Protein AF-A0A2X5NW71-F1 (afdb_monomer_lite)

Secondary structure (DSSP, 8-state):
-HHHHHHHHHHHTTGGGTS---EEESSSSPPB-SSSGGGGGGT--SGGGB-SPTTSSPPSSSSEEE---

Structure (mmCIF, N/CA/C/O backbone):
data_AF-A0A2X5NW71-F1
#
_entry.id   AF-A0A2X5NW71-F1
#
loop_
_atom_site.group_PDB
_atom_site.id
_atom_site.type_symbol
_atom_site.label_atom_id
_atom_site.label_alt_id
_atom_site.label_comp_id
_atom_site.label_asym_id
_atom_site.label_entity_id
_atom_site.label_seq_id
_atom_site.pdbx_PDB_ins_code
_atom_site.Cartn_x
_atom_site.Cartn_y
_atom_site.Cartn_z
_atom_site.occupancy
_atom_site.B_iso_or_equiv
_atom_site.auth_seq_id
_atom_site.auth_comp_id
_atom_site.auth_asym_id
_atom_site.auth_atom_id
_atom_site.pdbx_PDB_model_num
ATOM 1 N N . MET A 1 1 ? 5.760 0.544 1.425 1.00 81.56 1 MET A N 1
ATOM 2 C CA . MET A 1 1 ? 4.968 1.801 1.476 1.00 81.56 1 MET A CA 1
ATOM 3 C C . MET A 1 1 ? 4.422 1.993 2.887 1.00 81.56 1 MET A C 1
ATOM 5 O O . MET A 1 1 ? 3.933 1.024 3.446 1.00 81.56 1 MET A O 1
ATOM 9 N N . VAL A 1 2 ? 4.508 3.199 3.465 1.00 89.69 2 VAL A N 1
ATOM 10 C CA . VAL A 1 2 ? 4.224 3.443 4.902 1.00 89.69 2 VAL A CA 1
ATOM 11 C C . VAL A 1 2 ? 2.763 3.178 5.290 1.00 89.69 2 VAL A C 1
ATOM 13 O O . VAL A 1 2 ? 2.515 2.555 6.316 1.00 89.69 2 VAL A O 1
ATOM 16 N N . SER A 1 3 ? 1.797 3.616 4.478 1.00 89.81 3 SER A N 1
ATOM 17 C CA . SER A 1 3 ? 0.367 3.429 4.772 1.00 89.81 3 SER A CA 1
ATOM 18 C C . SER A 1 3 ? -0.052 1.960 4.752 1.00 89.81 3 SER A C 1
ATOM 20 O O . SER A 1 3 ? -0.759 1.521 5.650 1.00 89.81 3 SER A O 1
ATOM 22 N N . HIS A 1 4 ? 0.409 1.191 3.761 1.00 91.19 4 HIS A N 1
ATOM 23 C CA . HIS A 1 4 ? 0.119 -0.240 3.682 1.00 91.19 4 HIS A CA 1
ATOM 24 C C . HIS A 1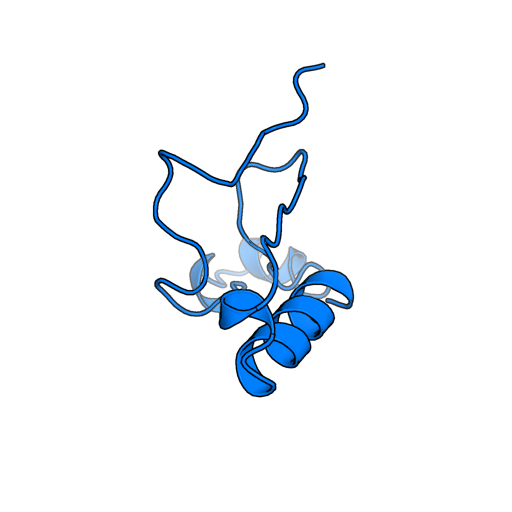 4 ? 0.704 -0.997 4.875 1.00 91.19 4 HIS A C 1
ATOM 26 O O . HIS A 1 4 ? -0.028 -1.708 5.550 1.00 91.19 4 HIS A O 1
ATOM 32 N N . TYR A 1 5 ? 1.968 -0.719 5.214 1.00 93.12 5 TYR A N 1
ATOM 33 C CA . TYR A 1 5 ? 2.609 -1.292 6.397 1.00 93.12 5 TYR A CA 1
ATOM 34 C C . TYR A 1 5 ? 1.831 -0.984 7.679 1.00 93.12 5 TYR A C 1
ATOM 36 O O . TYR A 1 5 ? 1.623 -1.849 8.521 1.00 93.12 5 TYR A O 1
ATOM 44 N N . PHE A 1 6 ? 1.318 0.239 7.822 1.00 93.75 6 PHE A N 1
ATOM 45 C 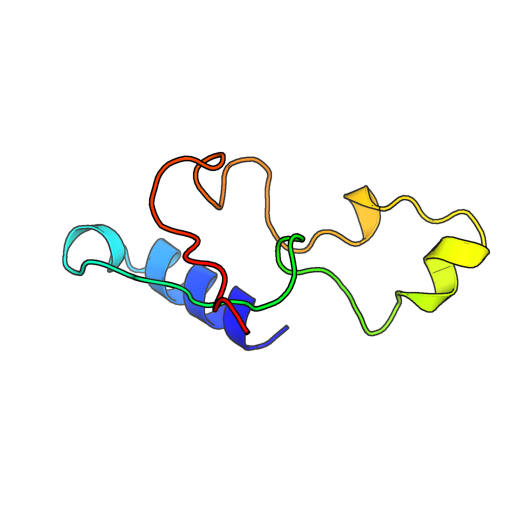CA . PHE A 1 6 ? 0.466 0.573 8.958 1.00 93.75 6 PHE A CA 1
ATOM 46 C C . PHE A 1 6 ? -0.810 -0.286 9.013 1.00 93.75 6 PHE A C 1
ATOM 48 O O . PHE A 1 6 ? -1.175 -0.746 10.092 1.00 93.75 6 PHE A O 1
ATOM 55 N N . LEU A 1 7 ? -1.463 -0.553 7.878 1.00 92.75 7 LEU A N 1
ATOM 56 C CA . LEU A 1 7 ? -2.636 -1.435 7.826 1.00 92.75 7 LEU A CA 1
ATOM 57 C C . LEU A 1 7 ? -2.289 -2.887 8.175 1.00 92.75 7 LEU A C 1
ATOM 59 O O . LEU A 1 7 ? -3.035 -3.504 8.935 1.00 92.75 7 LEU A O 1
ATOM 63 N N . GLU A 1 8 ? -1.156 -3.408 7.694 1.00 93.31 8 GLU A N 1
ATOM 64 C CA . GLU A 1 8 ? -0.647 -4.735 8.078 1.00 93.31 8 GLU A CA 1
ATOM 65 C C . GLU A 1 8 ? -0.484 -4.815 9.600 1.00 93.31 8 GLU A C 1
ATOM 67 O O . GLU A 1 8 ? -1.024 -5.706 10.252 1.00 93.31 8 GLU A O 1
ATOM 72 N N . GLN A 1 9 ? 0.126 -3.793 10.201 1.00 95.56 9 GLN A N 1
ATOM 73 C CA . GLN A 1 9 ? 0.285 -3.693 11.647 1.00 95.56 9 GLN A CA 1
ATOM 74 C C . GLN A 1 9 ? -1.048 -3.637 12.424 1.00 95.56 9 GLN A C 1
ATOM 76 O O . GLN A 1 9 ? -1.107 -4.129 13.558 1.00 95.56 9 GLN A O 1
ATOM 81 N N . LEU A 1 10 ? -2.111 -3.039 11.871 1.00 94.25 10 LEU A N 1
ATOM 82 C CA . LEU A 1 10 ? -3.453 -3.060 12.476 1.00 94.25 10 LEU A CA 1
ATOM 83 C C . LEU A 1 10 ? -4.105 -4.446 12.353 1.00 94.25 10 LEU A C 1
ATOM 85 O O . LEU A 1 10 ? -4.774 -4.899 13.289 1.00 94.25 10 LEU A O 1
ATOM 89 N N . ALA A 1 11 ? -3.909 -5.120 11.217 1.00 91.00 11 ALA A N 1
ATOM 90 C CA . ALA A 1 11 ? -4.414 -6.464 10.963 1.00 91.00 11 ALA A CA 1
ATOM 91 C C . ALA A 1 11 ? -3.758 -7.499 11.893 1.00 91.00 11 ALA A C 1
ATOM 93 O O . ALA A 1 11 ? -4.465 -8.234 12.585 1.00 91.00 11 ALA A O 1
ATOM 94 N N . GLU A 1 12 ? -2.427 -7.473 11.997 1.00 94.75 12 GLU A N 1
ATOM 95 C CA . GLU A 1 12 ? -1.618 -8.335 12.871 1.00 94.75 12 GLU A C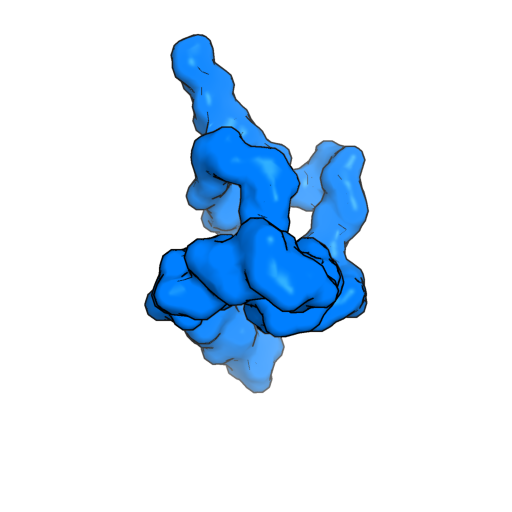A 1
ATOM 96 C C . GLU A 1 12 ? -1.970 -8.210 14.356 1.00 94.75 12 GLU A C 1
ATOM 98 O O . GLU A 1 12 ? -1.819 -9.170 15.107 1.00 94.75 12 GLU A O 1
ATOM 103 N N . ARG A 1 13 ? -2.437 -7.034 14.789 1.00 96.44 13 ARG A N 1
ATOM 104 C CA . ARG A 1 13 ? -2.883 -6.765 16.168 1.00 96.44 13 ARG A CA 1
ATOM 105 C C . ARG A 1 13 ? -4.383 -6.989 16.372 1.00 96.44 13 ARG A C 1
ATOM 107 O O . ARG A 1 13 ? -4.914 -6.624 17.418 1.00 96.44 13 ARG A O 1
ATOM 114 N N . GLN A 1 14 ? -5.077 -7.510 15.358 1.00 94.94 14 GLN A N 1
ATOM 115 C CA . GLN A 1 14 ? -6.526 -7.736 15.351 1.00 94.94 14 GLN A CA 1
ATOM 116 C C . GLN A 1 14 ? -7.346 -6.470 15.665 1.00 94.94 14 GLN A C 1
ATOM 118 O O . GLN A 1 14 ? -8.486 -6.543 16.111 1.00 94.94 14 GLN A O 1
ATOM 123 N N . LEU A 1 15 ? -6.809 -5.275 15.398 1.00 94.44 15 LEU A N 1
ATOM 124 C CA . LEU A 1 15 ? -7.512 -4.022 15.695 1.00 94.44 15 LEU A CA 1
ATOM 125 C C . LEU A 1 15 ? -8.709 -3.800 14.764 1.00 94.44 15 LEU A C 1
ATOM 127 O O . LEU A 1 15 ? -9.679 -3.159 15.156 1.00 94.44 15 LEU A O 1
ATOM 131 N N . HIS A 1 16 ? -8.690 -4.401 13.575 1.00 89.50 16 HIS A N 1
ATOM 132 C CA . HIS A 1 16 ? -9.819 -4.424 12.642 1.00 89.50 16 HIS A CA 1
ATOM 133 C C . HIS A 1 16 ? -11.066 -5.144 13.193 1.00 89.50 16 HIS A C 1
ATOM 135 O O . HIS A 1 16 ? -12.155 -4.950 12.662 1.00 89.50 16 HIS A O 1
ATOM 141 N N . THR A 1 17 ? -10.942 -5.963 14.249 1.00 92.69 17 THR A N 1
ATOM 142 C CA . THR A 1 17 ? -12.101 -6.593 14.909 1.00 92.69 17 THR A CA 1
ATOM 143 C C . THR A 1 17 ? -12.726 -5.694 15.976 1.00 92.69 17 THR A C 1
ATOM 145 O O . THR A 1 17 ? -13.832 -5.963 16.434 1.00 92.69 17 THR A O 1
ATOM 148 N N . GLN A 1 18 ? -12.002 -4.662 16.415 1.00 95.88 18 GLN A N 1
ATOM 149 C CA . GLN A 1 18 ? -12.425 -3.730 17.465 1.00 95.88 18 GLN A CA 1
ATOM 150 C C . GLN A 1 18 ? -12.832 -2.374 16.888 1.00 95.88 18 GLN A C 1
ATOM 152 O O . GLN A 1 18 ? -13.705 -1.701 17.433 1.00 95.88 18 GLN A O 1
ATOM 157 N N . TYR A 1 19 ? -12.206 -1.981 15.781 1.00 93.00 19 TYR A N 1
ATOM 158 C CA . TYR A 1 19 ? -12.393 -0.695 15.135 1.00 93.00 19 TYR A CA 1
ATOM 159 C C . TYR A 1 19 ? -12.817 -0.873 13.685 1.00 93.00 19 TYR A C 1
ATOM 161 O O . TYR A 1 19 ? -12.277 -1.704 12.955 1.00 93.00 19 TYR A O 1
ATOM 169 N N . GLN A 1 20 ? -13.732 -0.014 13.244 1.00 90.62 20 GLN A N 1
ATOM 170 C CA . GLN A 1 20 ? -13.998 0.156 11.826 1.00 90.62 20 GLN A CA 1
ATOM 171 C C . GLN A 1 20 ? -12.851 0.955 11.200 1.00 90.62 20 GLN A C 1
ATOM 173 O O . GLN A 1 20 ? -12.669 2.136 11.493 1.00 90.62 20 GLN A O 1
ATOM 178 N N . ILE A 1 21 ? -12.083 0.305 10.331 1.00 88.62 21 ILE A N 1
ATOM 179 C CA . ILE A 1 21 ? -10.988 0.936 9.594 1.00 88.62 21 ILE A CA 1
ATOM 180 C C . ILE A 1 21 ? -11.514 1.335 8.216 1.00 88.62 21 ILE A C 1
ATOM 182 O O . ILE A 1 21 ? -11.958 0.485 7.447 1.00 88.62 21 ILE A O 1
ATOM 186 N N . ILE A 1 22 ? -11.464 2.631 7.912 1.00 88.06 22 ILE A N 1
ATOM 187 C CA . ILE A 1 22 ? -11.851 3.185 6.611 1.00 88.06 22 ILE A CA 1
ATOM 188 C C . ILE A 1 22 ? -10.596 3.757 5.963 1.00 88.06 22 ILE A C 1
ATOM 190 O O . ILE A 1 22 ? -9.906 4.584 6.562 1.00 88.06 22 ILE A O 1
ATOM 194 N N . VAL A 1 23 ? -10.297 3.306 4.746 1.00 86.06 23 VAL A N 1
ATOM 195 C CA . VAL A 1 23 ? -9.126 3.738 3.982 1.00 86.06 23 VAL A CA 1
ATOM 196 C C . VAL A 1 23 ? -9.609 4.531 2.777 1.00 86.06 23 VAL A C 1
ATOM 198 O O . VAL A 1 23 ? -10.414 4.044 1.988 1.00 86.06 23 VAL A O 1
ATOM 201 N N . PHE A 1 24 ? -9.108 5.754 2.636 1.00 85.94 24 PHE A N 1
ATOM 202 C CA . PHE A 1 24 ? -9.355 6.596 1.470 1.00 85.94 24 PHE A CA 1
ATOM 203 C C . PHE A 1 24 ? -8.112 6.605 0.586 1.00 85.94 24 PHE A C 1
ATOM 205 O O . PHE A 1 24 ? -6.998 6.808 1.076 1.00 85.94 24 PHE A O 1
ATOM 212 N N . GLY A 1 25 ? -8.312 6.414 -0.713 1.00 82.50 25 GLY A N 1
ATOM 213 C CA . GLY A 1 25 ? -7.275 6.550 -1.727 1.00 82.50 25 GLY A CA 1
ATOM 214 C C . GLY A 1 25 ? -7.873 7.090 -3.023 1.00 82.50 25 GLY A C 1
ATOM 215 O O . GLY A 1 25 ? -9.037 6.837 -3.326 1.00 82.50 25 GLY A O 1
ATOM 216 N N . GLU A 1 26 ? -7.097 7.893 -3.752 1.00 85.38 26 GLU A N 1
ATOM 217 C CA . GLU A 1 26 ? -7.510 8.448 -5.054 1.00 85.38 26 GLU A CA 1
ATOM 218 C C . GLU A 1 26 ? -7.321 7.425 -6.185 1.00 85.38 26 GLU A C 1
ATOM 220 O O . GLU A 1 26 ? -8.102 7.384 -7.128 1.00 85.38 26 GLU A O 1
ATOM 225 N N . GLU A 1 27 ? -6.297 6.581 -6.074 1.00 85.94 27 GLU A N 1
ATOM 226 C CA . GLU A 1 27 ? -5.929 5.602 -7.097 1.00 85.94 27 GLU A CA 1
ATOM 227 C C . GLU A 1 2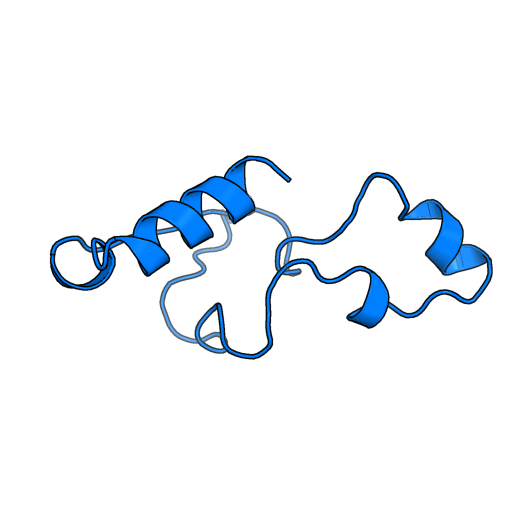7 ? -6.863 4.387 -7.088 1.00 85.94 27 GLU A C 1
ATOM 229 O O . GLU A 1 27 ? -7.342 3.980 -6.039 1.00 85.94 27 GLU A O 1
ATOM 234 N N . GLU A 1 28 ? -7.083 3.746 -8.233 1.00 82.06 28 GLU A N 1
ATOM 235 C CA . GLU A 1 28 ? -7.883 2.509 -8.306 1.00 82.06 28 GLU A CA 1
ATOM 236 C C . GLU A 1 28 ? -7.109 1.278 -7.797 1.00 82.06 28 GLU A C 1
ATOM 238 O O . GLU A 1 28 ? -7.692 0.261 -7.421 1.00 82.06 28 GLU A O 1
ATOM 243 N N . TYR A 1 29 ? -5.778 1.369 -7.769 1.00 85.06 29 TYR A N 1
ATOM 244 C CA . TYR A 1 29 ? -4.910 0.239 -7.468 1.00 85.06 29 TYR A CA 1
ATOM 245 C C . TYR A 1 29 ? -4.591 0.136 -5.968 1.00 85.06 29 TYR A C 1
ATOM 247 O O . TYR A 1 29 ? -4.286 1.150 -5.331 1.00 85.06 29 TYR A O 1
ATOM 255 N N . PRO A 1 30 ? -4.571 -1.087 -5.400 1.00 85.94 30 PRO A N 1
ATOM 256 C CA . PRO A 1 30 ? -4.058 -1.319 -4.054 1.00 85.94 30 PRO A CA 1
ATOM 257 C C . PRO A 1 30 ? -2.574 -0.952 -3.974 1.00 85.94 30 PRO A C 1
ATOM 259 O O . PRO A 1 30 ? -1.905 -0.784 -4.988 1.00 85.94 30 PRO A O 1
ATOM 262 N N . ALA A 1 31 ? -2.036 -0.826 -2.761 1.00 90.44 31 ALA A N 1
ATOM 263 C CA . ALA A 1 31 ? -0.650 -0.406 -2.575 1.00 90.44 31 ALA A CA 1
ATOM 264 C C . ALA A 1 31 ? 0.336 -1.280 -3.373 1.00 90.44 31 ALA A C 1
ATOM 266 O O . ALA A 1 31 ? 0.321 -2.505 -3.272 1.00 90.44 31 ALA A O 1
ATOM 267 N N . TYR A 1 32 ? 1.224 -0.626 -4.120 1.00 92.62 32 TYR A N 1
ATOM 268 C CA . TYR A 1 32 ? 2.254 -1.262 -4.937 1.00 92.62 32 TYR A CA 1
ATOM 269 C C . TYR A 1 32 ? 3.622 -0.590 -4.740 1.00 92.62 32 TYR A C 1
ATOM 271 O O . TYR A 1 32 ? 3.737 0.518 -4.199 1.00 92.62 32 TYR A O 1
ATOM 279 N N . ASP A 1 33 ? 4.684 -1.269 -5.162 1.00 93.88 33 ASP A N 1
ATOM 280 C CA . ASP A 1 33 ? 6.061 -0.805 -5.095 1.00 93.88 33 ASP A CA 1
ATOM 281 C C . ASP A 1 33 ? 6.334 0.275 -6.149 1.00 93.88 33 ASP A C 1
ATOM 283 O O . ASP A 1 33 ? 6.838 0.037 -7.245 1.00 93.88 33 ASP A O 1
ATOM 287 N N . ARG A 1 34 ? 6.004 1.515 -5.786 1.00 92.62 34 ARG A N 1
ATOM 288 C CA . ARG A 1 34 ? 6.287 2.699 -6.605 1.00 92.62 34 ARG A CA 1
ATOM 289 C C . ARG A 1 34 ? 7.780 2.984 -6.804 1.00 92.62 34 ARG A C 1
ATOM 291 O O . ARG A 1 34 ? 8.109 3.754 -7.700 1.00 92.62 34 ARG A O 1
ATOM 298 N N . VAL A 1 35 ? 8.671 2.436 -5.968 1.00 94.12 35 VAL A N 1
ATOM 299 C CA . VAL A 1 35 ? 10.122 2.667 -6.093 1.00 94.12 35 VAL A CA 1
ATOM 300 C C . VAL A 1 35 ? 10.645 1.942 -7.327 1.00 94.12 35 VAL A C 1
ATOM 302 O O . VAL A 1 35 ? 11.403 2.523 -8.100 1.00 94.12 35 VAL A O 1
ATOM 305 N N . HIS A 1 36 ? 10.162 0.722 -7.555 1.00 94.12 36 HIS A N 1
ATOM 306 C CA . HIS A 1 36 ? 10.541 -0.109 -8.697 1.00 94.12 36 HIS A CA 1
ATOM 307 C C . HIS A 1 36 ? 9.532 -0.053 -9.856 1.00 94.12 36 HIS A C 1
ATOM 309 O O . HIS A 1 36 ? 9.559 -0.897 -10.749 1.00 94.12 36 HIS A O 1
ATOM 315 N N . LEU A 1 37 ? 8.647 0.950 -9.893 1.00 94.81 37 LEU A N 1
ATOM 316 C CA . LEU A 1 37 ? 7.605 1.054 -10.923 1.00 94.81 37 LEU A CA 1
ATOM 317 C C . LEU A 1 37 ? 8.174 1.157 -12.347 1.00 94.81 37 LEU A C 1
ATOM 319 O O . LEU A 1 37 ? 7.566 0.656 -13.289 1.00 94.81 37 LEU A O 1
ATOM 323 N N . SER A 1 38 ? 9.348 1.767 -12.522 1.00 95.19 38 SER A N 1
ATOM 324 C CA . SER A 1 38 ? 10.005 1.858 -13.832 1.00 95.19 38 SER A CA 1
ATOM 325 C C . SER A 1 38 ? 10.338 0.487 -14.430 1.00 95.19 38 SER A C 1
ATOM 327 O O . SER A 1 38 ? 10.349 0.344 -15.652 1.00 95.19 38 SER A O 1
ATOM 329 N N . GLU A 1 39 ? 10.539 -0.539 -13.600 1.00 95.12 39 GLU A N 1
ATOM 330 C CA . GLU A 1 39 ? 10.843 -1.898 -14.054 1.00 95.12 39 GLU A CA 1
ATOM 331 C C . GLU A 1 39 ? 9.661 -2.562 -14.773 1.00 95.12 39 GLU A C 1
ATOM 333 O O . GLU A 1 39 ? 9.852 -3.508 -15.545 1.00 95.12 39 GLU A O 1
ATOM 338 N N . TYR A 1 40 ? 8.443 -2.045 -14.578 1.00 94.44 40 TYR A N 1
ATOM 339 C CA . TYR A 1 40 ? 7.260 -2.458 -15.334 1.00 94.44 40 TYR A CA 1
ATOM 340 C C . TYR A 1 40 ? 7.491 -2.328 -16.844 1.00 94.44 40 TYR A C 1
ATOM 342 O O . TYR A 1 40 ? 7.174 -3.231 -17.617 1.00 94.44 40 TYR A O 1
ATOM 350 N N . PHE A 1 41 ? 8.151 -1.247 -17.270 1.00 94.69 41 PHE A N 1
ATOM 351 C CA . PHE A 1 41 ? 8.474 -1.014 -18.679 1.00 94.69 41 PHE A CA 1
ATOM 352 C C . PHE A 1 41 ? 9.571 -1.944 -19.213 1.00 94.69 41 PHE A C 1
ATOM 354 O O . PHE A 1 41 ? 9.715 -2.081 -20.425 1.00 94.69 41 PHE A O 1
ATOM 361 N N . SER A 1 42 ? 10.320 -2.608 -18.328 1.00 94.38 42 SER A N 1
ATOM 362 C CA . SER A 1 42 ? 11.317 -3.627 -18.680 1.00 94.38 42 SER A CA 1
ATOM 363 C C . SER A 1 42 ? 10.793 -5.066 -18.578 1.00 94.38 42 SER A C 1
ATOM 365 O O . SER A 1 42 ? 11.580 -6.006 -18.641 1.00 94.38 42 SER A O 1
ATOM 367 N N . GLY A 1 43 ? 9.474 -5.256 -18.441 1.00 92.25 43 GLY A N 1
ATOM 368 C CA . GLY A 1 43 ? 8.828 -6.575 -18.455 1.00 92.25 43 GLY A CA 1
ATOM 369 C C . GLY A 1 43 ? 8.450 -7.132 -17.081 1.00 92.25 43 GLY A C 1
ATOM 37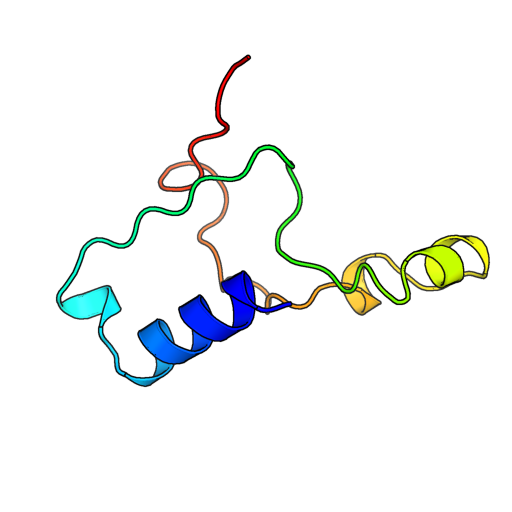0 O O . GLY A 1 43 ? 7.989 -8.271 -16.994 1.00 92.25 43 GLY A O 1
ATOM 371 N N . ARG A 1 44 ? 8.605 -6.351 -16.005 1.00 93.00 44 ARG A N 1
ATOM 372 C CA . ARG A 1 44 ? 8.080 -6.714 -14.683 1.00 93.00 44 ARG A CA 1
ATOM 373 C C . ARG A 1 44 ? 6.546 -6.683 -14.706 1.00 93.00 44 ARG A C 1
ATOM 375 O O . ARG A 1 44 ? 5.948 -5.797 -15.307 1.00 93.00 44 ARG A O 1
ATOM 382 N N . THR A 1 45 ? 5.888 -7.648 -14.065 1.00 93.19 45 THR A N 1
ATOM 383 C CA . THR A 1 45 ? 4.416 -7.732 -14.076 1.00 93.19 45 THR A CA 1
ATOM 384 C C . THR A 1 45 ? 3.797 -6.841 -13.002 1.00 93.19 45 THR A C 1
ATOM 386 O O . THR A 1 45 ? 4.388 -6.646 -11.939 1.00 93.19 45 THR A O 1
ATOM 389 N N . ALA A 1 46 ? 2.569 -6.363 -13.230 1.00 89.38 46 ALA A N 1
ATOM 390 C CA . ALA A 1 46 ? 1.825 -5.581 -12.238 1.00 89.38 46 ALA A CA 1
ATOM 391 C C . ALA A 1 46 ? 1.671 -6.333 -10.901 1.00 89.38 46 ALA A C 1
ATOM 393 O O . ALA A 1 46 ? 1.871 -5.753 -9.839 1.00 89.38 46 ALA A O 1
ATOM 394 N N . GLY A 1 47 ? 1.414 -7.647 -10.951 1.00 89.38 47 GLY A N 1
ATOM 395 C CA . GLY A 1 47 ? 1.312 -8.483 -9.751 1.00 89.38 47 GLY A CA 1
ATOM 396 C C . GLY A 1 47 ? 2.595 -8.496 -8.917 1.00 89.38 47 GLY A C 1
ATOM 397 O O . GLY A 1 47 ? 2.532 -8.397 -7.700 1.00 89.38 47 GLY A O 1
ATOM 398 N N . SER A 1 48 ? 3.768 -8.516 -9.557 1.00 91.31 48 SER A N 1
ATOM 399 C CA . SER A 1 48 ? 5.058 -8.476 -8.846 1.00 91.31 48 SER A CA 1
ATOM 400 C C . SER A 1 48 ? 5.394 -7.120 -8.211 1.00 91.31 48 SER A C 1
ATOM 402 O O . SER A 1 48 ? 6.390 -7.010 -7.494 1.00 91.31 48 SER A O 1
ATOM 404 N N . LEU A 1 49 ? 4.614 -6.080 -8.514 1.00 93.00 49 LEU A N 1
ATOM 405 C CA . LEU A 1 49 ? 4.689 -4.777 -7.862 1.00 93.00 49 LEU A CA 1
ATOM 406 C C . LEU A 1 49 ? 3.662 -4.656 -6.732 1.00 93.00 49 LEU A C 1
ATOM 408 O O . LEU A 1 49 ? 3.792 -3.737 -5.934 1.00 93.00 49 LEU A O 1
ATOM 412 N N . SER A 1 50 ? 2.663 -5.541 -6.633 1.00 91.88 50 SER A N 1
ATOM 413 C CA . SER A 1 50 ? 1.674 -5.479 -5.552 1.00 91.88 50 SER A CA 1
ATOM 414 C C . SER A 1 50 ? 2.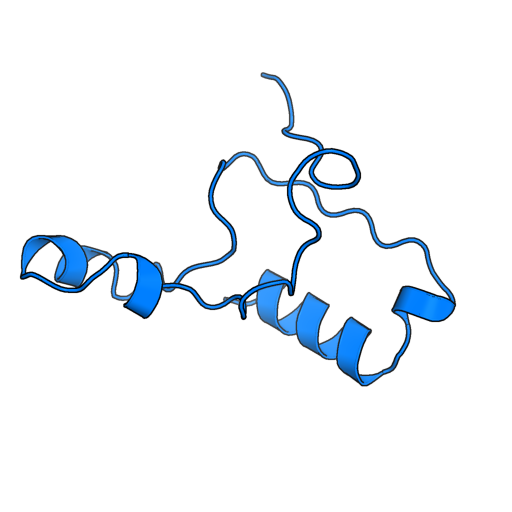351 -5.669 -4.198 1.00 91.88 50 SER A C 1
ATOM 416 O O . SER A 1 50 ? 3.140 -6.593 -4.017 1.00 91.88 50 SER A O 1
ATOM 418 N N . LEU A 1 51 ? 2.037 -4.789 -3.250 1.00 91.50 51 LEU A N 1
ATOM 419 C CA . LEU A 1 51 ? 2.406 -4.962 -1.844 1.00 91.50 51 LEU A CA 1
ATOM 420 C C . LEU A 1 51 ? 1.277 -5.619 -1.054 1.00 91.50 51 LEU A C 1
ATOM 422 O O . LEU A 1 51 ? 1.544 -6.262 -0.052 1.00 91.50 51 LEU A O 1
ATOM 426 N N . ALA A 1 52 ? 0.035 -5.471 -1.516 1.00 88.12 52 ALA A N 1
ATOM 427 C CA . ALA A 1 52 ? -1.106 -6.130 -0.909 1.00 88.12 52 ALA A CA 1
ATOM 428 C C . ALA A 1 52 ? -1.192 -7.587 -1.373 1.00 88.12 52 ALA A C 1
ATOM 430 O O . ALA A 1 52 ? -1.177 -7.860 -2.580 1.00 88.12 52 ALA A O 1
ATOM 431 N N . GLU A 1 53 ? -1.335 -8.500 -0.414 1.00 85.00 53 GLU A N 1
ATOM 432 C CA . GLU A 1 53 ? -1.717 -9.880 -0.695 1.00 85.00 53 GLU A CA 1
ATOM 433 C C . GLU A 1 53 ? -3.129 -9.951 -1.294 1.00 85.00 53 GLU A C 1
ATOM 435 O O . GLU A 1 53 ? -3.982 -9.079 -1.078 1.00 85.00 53 GLU A O 1
ATOM 440 N N . GLU A 1 54 ? -3.386 -11.010 -2.058 1.00 80.94 54 GLU A N 1
ATOM 441 C CA . GLU A 1 54 ? -4.701 -11.249 -2.641 1.00 80.94 54 GLU A CA 1
ATOM 442 C C . GLU A 1 54 ? -5.752 -11.391 -1.527 1.00 80.94 54 GLU A C 1
ATOM 444 O O . GLU A 1 54 ? -5.609 -12.190 -0.605 1.00 80.94 54 GLU A O 1
ATOM 449 N N . GLY A 1 55 ? -6.804 -10.571 -1.586 1.00 79.12 55 GLY A N 1
ATOM 450 C CA . GLY A 1 55 ? -7.846 -10.534 -0.557 1.00 79.12 55 GLY A CA 1
ATOM 451 C C . GLY A 1 55 ? -7.524 -9.692 0.684 1.00 79.12 55 GLY A C 1
ATOM 452 O O . GLY A 1 55 ? -8.378 -9.610 1.566 1.00 79.12 55 GLY A O 1
ATOM 453 N N . PHE A 1 56 ? -6.364 -9.018 0.755 1.00 83.62 56 PHE A N 1
ATOM 454 C CA . PHE A 1 56 ? -6.050 -8.095 1.861 1.00 83.62 56 PHE A CA 1
ATOM 455 C C . PHE A 1 56 ? -7.089 -6.972 1.979 1.00 83.62 56 PHE A C 1
ATOM 457 O O . PHE A 1 56 ? -7.518 -6.604 3.072 1.00 83.62 56 PHE A O 1
ATOM 464 N N . PHE A 1 57 ? -7.525 -6.447 0.832 1.00 77.25 57 PHE A N 1
ATOM 465 C CA . PHE A 1 57 ? -8.693 -5.583 0.747 1.00 77.25 57 PHE A CA 1
ATOM 466 C C . PHE A 1 57 ? -9.890 -6.391 0.232 1.00 77.25 57 PHE A C 1
ATOM 468 O O . PHE A 1 57 ? -9.737 -7.156 -0.726 1.00 77.25 57 PHE A O 1
ATOM 475 N N . PRO A 1 58 ? -11.091 -6.216 0.809 1.00 66.25 58 PRO A N 1
ATOM 476 C CA . PRO A 1 58 ? -12.297 -6.795 0.237 1.00 66.25 58 PRO A CA 1
ATOM 477 C C . PRO A 1 58 ? -12.543 -6.228 -1.175 1.00 66.25 58 PRO A C 1
ATOM 479 O O . PRO A 1 58 ? -12.478 -5.019 -1.395 1.00 66.25 58 PRO A O 1
ATOM 482 N N . VAL A 1 59 ? -12.816 -7.123 -2.129 1.00 53.84 59 VAL A N 1
ATOM 483 C CA . VAL A 1 59 ? -13.142 -6.847 -3.546 1.00 53.84 59 VAL A CA 1
ATOM 484 C C . VAL A 1 59 ? -14.321 -5.845 -3.630 1.00 53.84 59 VAL A C 1
ATOM 486 O O . VAL A 1 59 ? -15.214 -5.902 -2.779 1.00 53.84 59 VAL A O 1
ATOM 489 N N . PRO A 1 60 ? -14.337 -4.880 -4.579 1.00 50.19 60 PRO A N 1
ATOM 490 C CA . PRO A 1 60 ? -14.958 -3.575 -4.364 1.00 50.19 60 PRO A CA 1
ATOM 491 C C . PRO A 1 60 ? -16.485 -3.640 -4.383 1.00 50.19 60 PRO A C 1
ATOM 493 O O . PRO A 1 60 ? -17.125 -3.678 -5.430 1.00 50.19 60 PRO A O 1
ATOM 496 N N . ALA A 1 61 ? -17.069 -3.578 -3.191 1.00 38.22 61 ALA A N 1
ATOM 497 C CA . ALA A 1 61 ? -18.407 -3.032 -2.997 1.00 38.22 61 ALA A CA 1
ATOM 498 C C . ALA A 1 61 ? -18.537 -2.219 -1.703 1.00 38.22 61 ALA A C 1
ATOM 500 O O . ALA A 1 61 ? -19.410 -1.363 -1.634 1.00 38.22 61 ALA A O 1
ATOM 501 N N . LEU A 1 62 ? -17.684 -2.408 -0.689 1.00 45.00 62 LEU A N 1
ATOM 502 C CA . LEU A 1 62 ? -17.730 -1.596 0.529 1.00 45.00 62 LEU A CA 1
ATOM 503 C C . LEU A 1 62 ? -16.340 -1.491 1.182 1.00 45.00 62 LEU A C 1
ATOM 505 O O . LEU A 1 62 ? -15.774 -2.508 1.567 1.00 45.00 62 LEU A O 1
ATOM 509 N N . ASN A 1 63 ? -15.846 -0.250 1.317 1.00 48.78 63 ASN A N 1
ATOM 510 C CA . ASN A 1 63 ? -14.726 0.264 2.144 1.00 48.78 63 ASN A CA 1
ATOM 511 C C . ASN A 1 63 ? -13.552 0.925 1.401 1.00 48.78 63 ASN A C 1
ATOM 513 O O . ASN A 1 63 ? -12.745 1.574 2.061 1.00 48.78 63 ASN A O 1
ATOM 517 N N . TYR A 1 64 ? -13.492 0.862 0.068 1.00 51.38 64 TYR A N 1
ATOM 518 C CA . TYR A 1 64 ? -12.696 1.807 -0.722 1.00 51.38 64 TYR A CA 1
ATOM 519 C C . TYR A 1 64 ? -13.636 2.912 -1.197 1.00 51.38 64 TYR A C 1
ATOM 521 O O . TYR A 1 64 ? -14.427 2.705 -2.114 1.00 51.38 64 TYR A O 1
ATOM 529 N N . ALA A 1 65 ? -13.637 4.050 -0.508 1.00 55.69 65 ALA A N 1
ATOM 530 C CA . ALA A 1 65 ? -14.351 5.228 -0.978 1.00 55.69 65 ALA A CA 1
ATOM 531 C C . ALA A 1 65 ? -13.367 6.038 -1.835 1.00 55.69 65 ALA A C 1
ATOM 533 O O . ALA A 1 65 ? -12.519 6.726 -1.255 1.00 55.69 65 ALA A O 1
ATOM 534 N N . PRO A 1 66 ? -13.422 5.947 -3.180 1.00 55.88 66 PRO A N 1
ATOM 535 C CA . PRO A 1 66 ? -12.654 6.857 -4.013 1.00 55.88 66 PRO A CA 1
ATOM 536 C C . PRO A 1 66 ? -13.086 8.276 -3.652 1.00 55.88 66 PRO A C 1
ATOM 538 O O . PRO A 1 66 ? -14.281 8.579 -3.597 1.00 55.88 66 PRO A O 1
ATOM 541 N N . VAL A 1 67 ? -12.119 9.140 -3.351 1.00 56.94 67 VAL A N 1
ATOM 542 C CA . VAL A 1 67 ? -12.409 10.558 -3.141 1.00 56.94 67 VAL A CA 1
ATOM 543 C C . VAL A 1 67 ? -12.777 11.118 -4.511 1.00 56.94 67 VAL A C 1
ATOM 545 O O . VAL A 1 67 ? -11.908 11.364 -5.343 1.00 56.94 67 VAL A O 1
ATOM 548 N N . SER A 1 68 ? -14.077 11.238 -4.783 1.00 58.88 68 SER A N 1
ATOM 549 C CA . SER A 1 68 ? -14.576 11.895 -5.989 1.00 58.88 68 SER A CA 1
ATOM 550 C C . SER A 1 68 ? -14.017 13.318 -6.039 1.00 58.88 68 SER A C 1
ATOM 552 O O . SER A 1 68 ? -14.172 14.055 -5.061 1.00 58.88 68 SER A O 1
ATOM 554 N N . ARG A 1 69 ? -13.362 13.677 -7.149 1.00 53.66 69 ARG A N 1
ATOM 555 C CA . ARG A 1 69 ? -12.987 15.068 -7.445 1.00 53.66 69 ARG A CA 1
ATOM 556 C C . ARG A 1 69 ? -14.201 15.985 -7.490 1.00 53.66 69 ARG A C 1
ATOM 558 O O . ARG A 1 69 ? -15.267 15.517 -7.949 1.00 53.66 69 ARG A O 1
#

Sequence (69 aa):
MVSHYFLEQLAERQLHTQYQIIVFGEEEYPAYDRVHLSEYFSGRTAGSLSLAEEGFFPVPALNYAPVSR

Radius of gyration: 13.55 Å; chains: 1; bounding box: 30×26×36 Å

InterPro domains:
  IPR036188 FAD/NAD(P)-binding domain superfamily [G3DSA:3.50.50.60] (1-63)
  IPR052034 Nitrite reductase [NAD(P)H]-like [PTHR43809] (1-58)

pLDDT: mean 83.82, std 15.07, range [38.22, 96.44]

Foldseek 3Di:
DVVVVVLVVCVVVVVVVVDPDADEDQDPDADFQPVCPVCVVVVDDPVNRDPDDVCNDPDDDDRHDNPDD

Organism: NCBI:txid82987